Protein AF-A0A6C0LP16-F1 (afdb_monomer_lite)

Organism: NCBI:txid1070528

pLDDT: mean 72.14, std 15.17, range [38.72, 87.69]

Structure (mmCIF, N/CA/C/O backbone):
data_AF-A0A6C0LP16-F1
#
_entry.id   AF-A0A6C0LP16-F1
#
loop_
_atom_site.group_PDB
_atom_site.id
_atom_site.type_symbol
_atom_site.label_atom_id
_atom_site.label_alt_id
_atom_site.label_comp_id
_atom_site.label_asym_id
_atom_site.label_entity_id
_atom_site.label_seq_id
_atom_site.pdbx_PDB_ins_code
_atom_site.Cartn_x
_atom_site.Cartn_y
_atom_site.Cartn_z
_atom_site.occupancy
_atom_site.B_iso_or_equiv
_atom_site.auth_seq_id
_atom_site.auth_comp_id
_atom_site.auth_asym_id
_atom_site.auth_atom_id
_atom_site.pdbx_PDB_model_num
ATOM 1 N N . MET A 1 1 ? -26.297 8.025 4.836 1.00 42.84 1 MET A N 1
ATOM 2 C CA . MET A 1 1 ? -25.060 7.222 4.726 1.00 42.84 1 MET A CA 1
ATOM 3 C C . MET A 1 1 ? -23.940 8.023 5.370 1.00 42.84 1 MET A C 1
ATOM 5 O O . MET A 1 1 ? -23.367 8.878 4.712 1.00 42.84 1 MET A O 1
ATOM 9 N N . GLU A 1 2 ? -23.683 7.824 6.662 1.00 42.19 2 GLU A N 1
ATOM 10 C CA . GLU A 1 2 ? -22.566 8.476 7.352 1.00 42.19 2 GLU A CA 1
ATOM 11 C C . GLU A 1 2 ? -21.479 7.439 7.645 1.00 42.19 2 GLU A C 1
ATOM 13 O O . GLU A 1 2 ? -21.582 6.680 8.599 1.00 42.19 2 GLU A O 1
ATOM 18 N N . ALA A 1 3 ? -20.416 7.434 6.841 1.00 53.38 3 ALA A N 1
ATOM 19 C CA . ALA A 1 3 ? -19.123 6.905 7.275 1.00 53.38 3 ALA A CA 1
ATOM 20 C C . ALA A 1 3 ? -17.995 7.974 7.322 1.00 53.38 3 ALA A C 1
ATOM 22 O O . ALA A 1 3 ? -16.871 7.673 6.928 1.00 53.38 3 ALA A O 1
ATOM 23 N N . PRO A 1 4 ? -18.210 9.231 7.787 1.00 56.94 4 PRO A N 1
ATOM 24 C CA . PRO A 1 4 ? -17.132 10.223 7.860 1.00 56.94 4 PRO A CA 1
ATOM 25 C C . PRO A 1 4 ? -16.249 10.117 9.121 1.00 56.94 4 PRO A C 1
ATOM 27 O O . PRO A 1 4 ? -15.195 10.752 9.176 1.00 56.94 4 PRO A O 1
ATOM 30 N N . ASN A 1 5 ? -16.632 9.331 10.137 1.00 65.38 5 ASN A N 1
ATOM 31 C CA . ASN A 1 5 ? -15.904 9.296 11.416 1.00 65.38 5 ASN A CA 1
ATOM 32 C C . ASN A 1 5 ? -14.729 8.305 11.445 1.00 65.38 5 ASN A C 1
ATOM 34 O O . ASN A 1 5 ? -13.779 8.513 12.200 1.00 65.38 5 ASN A O 1
ATOM 38 N N . PHE A 1 6 ? -14.725 7.287 10.580 1.00 71.69 6 PHE A N 1
ATOM 39 C CA . PHE A 1 6 ? -13.690 6.248 10.599 1.00 71.69 6 PHE A CA 1
ATOM 40 C C . PHE A 1 6 ? -12.317 6.734 10.093 1.00 71.69 6 PHE A C 1
ATOM 42 O O . PHE A 1 6 ? -11.259 6.341 10.580 1.00 71.69 6 PHE A O 1
ATOM 49 N N . LEU A 1 7 ? -12.282 7.698 9.172 1.00 69.50 7 LEU A N 1
ATOM 50 C CA . LEU A 1 7 ? -11.008 8.290 8.739 1.00 69.50 7 LEU A CA 1
ATOM 51 C C . LEU A 1 7 ? -10.341 9.135 9.839 1.00 69.50 7 LEU A C 1
ATOM 53 O O . LEU A 1 7 ? -9.131 9.378 9.784 1.00 69.50 7 LEU A O 1
ATOM 57 N N . LYS A 1 8 ? -11.116 9.575 10.837 1.00 75.50 8 LYS A N 1
ATOM 58 C CA . LYS A 1 8 ? -10.628 10.333 11.995 1.00 75.50 8 LYS A CA 1
ATOM 59 C C . LYS A 1 8 ? -10.227 9.430 13.161 1.00 75.50 8 LYS A C 1
ATOM 61 O O . LYS A 1 8 ? -9.480 9.901 14.015 1.00 75.50 8 LYS A O 1
ATOM 66 N N . THR A 1 9 ? -10.656 8.162 13.187 1.00 82.25 9 THR A N 1
ATOM 67 C CA . THR A 1 9 ? -10.232 7.227 14.237 1.00 82.25 9 THR A CA 1
ATOM 68 C C . THR A 1 9 ? -8.725 7.043 14.227 1.00 82.25 9 THR A C 1
ATOM 70 O O . THR A 1 9 ? -8.091 6.926 13.174 1.00 82.25 9 THR A O 1
ATOM 73 N N . THR A 1 10 ? -8.155 7.058 15.425 1.00 85.19 10 THR A N 1
ATOM 74 C CA . THR A 1 10 ? -6.734 6.848 15.662 1.00 85.19 10 THR A CA 1
ATOM 75 C C . THR A 1 10 ? -6.402 5.367 15.643 1.00 85.19 10 THR A C 1
ATOM 77 O O . THR A 1 10 ? -7.124 4.546 16.202 1.00 85.19 10 THR A O 1
ATOM 80 N N . ILE A 1 11 ? -5.283 5.050 15.008 1.00 83.81 11 ILE A N 1
ATOM 81 C CA . ILE A 1 11 ? -4.644 3.746 15.001 1.00 83.81 11 ILE A CA 1
ATOM 82 C C . ILE A 1 11 ? -3.281 3.901 15.652 1.00 83.81 11 ILE A C 1
ATOM 84 O O . ILE A 1 11 ? -2.515 4.808 15.312 1.00 83.81 11 ILE A O 1
ATOM 88 N N . ASP A 1 12 ? -2.994 2.970 16.552 1.00 84.12 12 ASP A N 1
ATOM 89 C CA . ASP A 1 12 ? -1.659 2.739 17.069 1.00 84.12 12 ASP A CA 1
ATOM 90 C C . ASP A 1 12 ? -1.148 1.413 16.499 1.00 84.12 12 ASP A C 1
ATOM 92 O O . ASP A 1 12 ? -1.615 0.326 16.850 1.00 84.12 12 ASP A O 1
ATOM 96 N N . TYR A 1 13 ? -0.256 1.510 15.517 1.00 82.44 13 TYR A N 1
ATOM 97 C CA . TYR A 1 13 ? 0.377 0.370 14.870 1.00 82.44 13 TYR A CA 1
ATOM 98 C C . TYR A 1 13 ? 1.894 0.485 15.061 1.00 82.44 13 TYR A C 1
ATOM 100 O O . TYR A 1 13 ? 2.428 1.591 15.017 1.00 82.44 13 TYR A O 1
ATOM 108 N N . PRO A 1 14 ? 2.644 -0.617 15.233 1.00 82.06 14 PRO A N 1
ATOM 109 C CA . PRO A 1 14 ? 4.090 -0.539 15.427 1.00 82.06 14 PRO A CA 1
ATOM 110 C C . PRO A 1 14 ? 4.797 0.317 14.358 1.00 82.06 14 PRO A C 1
ATOM 112 O O . PRO A 1 14 ? 4.809 -0.020 13.171 1.00 82.06 14 PRO A O 1
ATOM 115 N N . GLY A 1 15 ? 5.379 1.441 14.792 1.00 80.12 15 GLY A N 1
ATOM 116 C CA . GLY A 1 15 ? 6.077 2.406 13.932 1.00 80.12 15 GLY A CA 1
ATOM 117 C C . GLY A 1 15 ? 5.187 3.430 13.209 1.00 80.12 15 GLY A C 1
ATOM 118 O O . GLY A 1 15 ? 5.723 4.261 12.469 1.00 80.12 15 GLY A O 1
ATOM 119 N N . PHE A 1 16 ? 3.866 3.386 13.412 1.00 83.44 16 PHE A N 1
ATOM 120 C CA . PHE A 1 16 ? 2.893 4.352 12.904 1.00 83.44 16 PHE A CA 1
ATOM 121 C C . PHE A 1 16 ? 1.846 4.720 13.965 1.00 83.44 16 PHE A C 1
ATOM 123 O O . PHE A 1 16 ? 1.022 3.892 14.348 1.00 83.44 16 PHE A O 1
ATOM 130 N N . SER A 1 17 ? 1.805 5.992 14.354 1.00 83.00 17 SER A N 1
ATOM 131 C CA . SER A 1 17 ? 0.729 6.540 15.182 1.00 83.00 17 SER A CA 1
ATOM 132 C C . SER A 1 17 ? 0.037 7.690 14.453 1.00 83.00 17 SER A C 1
ATOM 134 O O . SER A 1 17 ? 0.656 8.647 13.975 1.00 83.00 17 SER A O 1
ATOM 136 N N . GLY A 1 18 ? -1.282 7.596 14.309 1.00 85.56 18 GLY A N 1
ATOM 137 C CA . GLY A 1 18 ? -2.039 8.592 13.559 1.00 85.56 18 GLY A CA 1
ATOM 138 C C . GLY A 1 18 ? -3.474 8.173 13.304 1.00 85.56 18 GLY A C 1
ATOM 139 O O . GLY A 1 18 ? -3.949 7.187 13.847 1.00 85.56 18 GLY A O 1
ATOM 140 N N . SER A 1 19 ? -4.188 8.928 12.474 1.00 87.69 19 SER A N 1
ATOM 141 C CA . SER A 1 19 ? -5.529 8.535 12.048 1.00 87.69 19 SER A CA 1
ATOM 142 C C . SER A 1 19 ? -5.487 7.565 10.867 1.00 87.69 19 SER A C 1
ATOM 144 O O . SER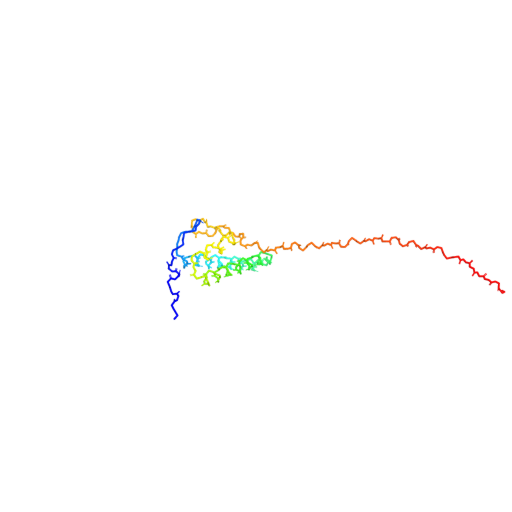 A 1 19 ? -4.519 7.557 10.100 1.00 87.69 19 SER A O 1
ATOM 146 N N . VAL A 1 20 ? -6.563 6.803 10.658 1.00 83.38 20 VAL A N 1
ATOM 147 C CA . VAL A 1 20 ? -6.748 5.981 9.446 1.00 83.38 20 VAL A CA 1
ATOM 148 C C . VAL A 1 20 ? -6.605 6.836 8.179 1.00 83.38 20 VAL A C 1
ATOM 150 O O . VAL A 1 20 ? -5.970 6.425 7.211 1.00 83.38 20 VAL A O 1
ATOM 153 N N . GLY A 1 21 ? -7.095 8.079 8.200 1.00 83.00 21 GLY A N 1
ATOM 154 C CA . GLY A 1 21 ? -6.896 9.025 7.103 1.00 83.00 21 GLY A CA 1
ATOM 155 C C . GLY A 1 21 ? -5.423 9.380 6.868 1.00 83.00 21 GLY A C 1
ATOM 156 O O . GLY A 1 21 ? -4.981 9.438 5.720 1.00 83.00 21 GLY A O 1
ATOM 157 N N . LYS A 1 22 ? -4.624 9.564 7.932 1.00 85.62 22 LYS A N 1
ATOM 158 C CA . LYS A 1 22 ? -3.165 9.746 7.798 1.00 85.62 22 LYS A CA 1
ATOM 159 C C . LYS A 1 22 ? -2.499 8.499 7.224 1.00 85.62 22 LYS A C 1
ATOM 161 O O . LYS A 1 22 ? -1.621 8.633 6.377 1.00 85.62 22 LYS A O 1
ATOM 166 N N . LEU A 1 23 ? -2.935 7.312 7.638 1.00 84.56 23 LEU A N 1
ATOM 167 C CA . LEU A 1 23 ? -2.424 6.042 7.130 1.00 84.56 23 LEU A CA 1
ATOM 168 C C . LEU A 1 23 ? -2.670 5.917 5.617 1.00 84.56 23 LEU A C 1
ATOM 170 O O . LEU A 1 23 ? -1.732 5.661 4.863 1.00 84.56 23 LEU A O 1
ATOM 174 N N . ALA A 1 24 ? -3.896 6.192 5.161 1.00 83.19 24 ALA A N 1
ATOM 175 C CA . ALA A 1 24 ? -4.243 6.212 3.739 1.00 83.19 24 ALA A CA 1
ATOM 176 C C . ALA A 1 24 ? -3.389 7.225 2.951 1.00 83.19 24 ALA A C 1
ATOM 178 O O . ALA A 1 24 ? -2.846 6.899 1.894 1.00 83.19 24 ALA A O 1
ATOM 179 N N . MET A 1 25 ? -3.166 8.427 3.500 1.00 85.56 25 MET A N 1
ATOM 180 C CA . MET A 1 25 ? -2.277 9.420 2.880 1.00 85.56 25 MET A CA 1
ATOM 181 C C . MET A 1 25 ? -0.831 8.927 2.743 1.00 85.56 25 MET A C 1
ATOM 183 O O . MET A 1 25 ? -0.193 9.213 1.728 1.00 85.56 25 MET A O 1
ATOM 187 N N . VAL A 1 26 ? -0.307 8.175 3.718 1.00 86.19 26 VAL A N 1
ATOM 188 C CA . VAL A 1 26 ? 1.040 7.584 3.627 1.00 86.19 26 VAL A CA 1
ATOM 189 C C . VAL A 1 26 ? 1.115 6.587 2.470 1.00 86.19 26 VAL A C 1
ATOM 191 O O . VAL A 1 26 ? 2.048 6.673 1.667 1.00 86.19 26 VAL A O 1
ATOM 194 N N . PHE A 1 27 ? 0.125 5.700 2.330 1.00 83.81 27 PHE A N 1
ATOM 195 C CA . PHE A 1 27 ? 0.049 4.752 1.211 1.00 83.81 27 PHE A CA 1
ATOM 196 C C . PHE A 1 27 ? -0.021 5.460 -0.141 1.00 83.81 27 PHE A C 1
ATOM 198 O O . PHE A 1 27 ? 0.774 5.162 -1.038 1.00 83.81 27 PHE A O 1
ATOM 205 N N . ARG A 1 28 ? -0.900 6.458 -0.261 1.00 84.56 28 ARG A N 1
ATOM 206 C CA . ARG A 1 28 ? -1.082 7.235 -1.489 1.00 84.56 28 ARG A CA 1
ATOM 207 C C . ARG A 1 28 ? 0.182 7.994 -1.887 1.00 84.56 28 ARG A C 1
ATOM 209 O O . ARG A 1 28 ? 0.593 7.943 -3.048 1.00 84.56 28 ARG A O 1
ATOM 216 N N . LYS A 1 29 ? 0.840 8.653 -0.927 1.00 86.88 29 LYS A N 1
ATOM 217 C CA . LYS A 1 29 ? 2.103 9.370 -1.159 1.00 86.88 29 LYS A CA 1
ATOM 218 C C . LYS A 1 29 ? 3.203 8.413 -1.616 1.00 86.88 29 LYS A C 1
ATOM 220 O O . LYS A 1 29 ? 3.902 8.702 -2.585 1.00 86.88 29 LYS A O 1
ATOM 225 N N . LYS A 1 30 ? 3.315 7.236 -0.992 1.00 84.69 30 LYS A N 1
ATOM 226 C CA . LYS A 1 30 ? 4.288 6.218 -1.411 1.00 84.69 30 LYS A CA 1
ATOM 227 C C . LYS A 1 30 ? 4.005 5.643 -2.795 1.00 84.69 30 LYS A C 1
ATOM 229 O O . LYS A 1 30 ? 4.938 5.438 -3.569 1.00 84.69 30 LYS A O 1
ATOM 234 N N . ALA A 1 31 ? 2.737 5.419 -3.132 1.00 84.81 31 ALA A N 1
ATOM 235 C CA . ALA A 1 31 ? 2.349 4.996 -4.471 1.00 84.81 31 ALA A CA 1
ATOM 236 C C . ALA A 1 31 ? 2.749 6.047 -5.520 1.00 84.81 31 ALA A C 1
ATOM 238 O O . ALA A 1 31 ? 3.330 5.694 -6.544 1.00 84.81 31 ALA A O 1
ATOM 239 N N . GLN A 1 32 ? 2.530 7.337 -5.244 1.00 86.31 32 GLN A N 1
ATOM 240 C CA . GLN A 1 32 ? 2.971 8.427 -6.122 1.00 86.31 32 GLN A CA 1
ATOM 241 C C . GLN A 1 32 ? 4.495 8.478 -6.284 1.00 86.31 32 GLN A C 1
ATOM 243 O O . GLN A 1 32 ? 4.974 8.630 -7.406 1.00 86.31 32 GLN A O 1
ATOM 248 N N . GLU A 1 33 ? 5.266 8.280 -5.209 1.00 86.25 33 GLU A N 1
ATOM 249 C CA . GLU A 1 33 ? 6.731 8.179 -5.301 1.00 86.25 33 GLU A CA 1
ATOM 250 C C . GLU A 1 33 ? 7.169 7.043 -6.239 1.00 86.25 33 GLU A C 1
ATOM 252 O O . GLU A 1 33 ? 8.105 7.214 -7.023 1.00 86.25 33 GLU A O 1
ATOM 257 N N . TYR A 1 34 ? 6.491 5.888 -6.206 1.00 84.62 34 TYR A N 1
ATOM 258 C CA . TYR A 1 34 ? 6.781 4.794 -7.138 1.00 84.62 34 TYR A CA 1
ATOM 259 C C . TYR A 1 34 ? 6.333 5.075 -8.566 1.00 84.62 34 TYR A C 1
ATOM 261 O O . TYR A 1 34 ? 7.034 4.656 -9.484 1.00 84.62 34 TYR A O 1
ATOM 269 N N . MET A 1 35 ? 5.235 5.805 -8.774 1.00 83.69 35 MET A N 1
ATOM 270 C CA . MET A 1 35 ? 4.849 6.264 -10.112 1.00 83.69 35 MET A CA 1
ATOM 271 C C . MET A 1 35 ? 5.889 7.231 -10.691 1.00 83.69 35 MET A C 1
ATOM 273 O O . MET A 1 35 ? 6.296 7.059 -11.835 1.00 83.69 35 MET A O 1
ATOM 277 N N . PHE A 1 36 ? 6.391 8.176 -9.892 1.00 85.56 36 PHE A N 1
ATOM 278 C CA . PHE A 1 36 ? 7.422 9.116 -10.338 1.00 85.56 36 PHE A CA 1
ATOM 279 C C . PHE A 1 36 ? 8.727 8.397 -10.706 1.00 85.56 36 PHE A C 1
ATOM 281 O O . PHE A 1 36 ? 9.261 8.590 -11.796 1.00 85.56 36 PHE A O 1
ATOM 288 N N . LYS A 1 37 ? 9.194 7.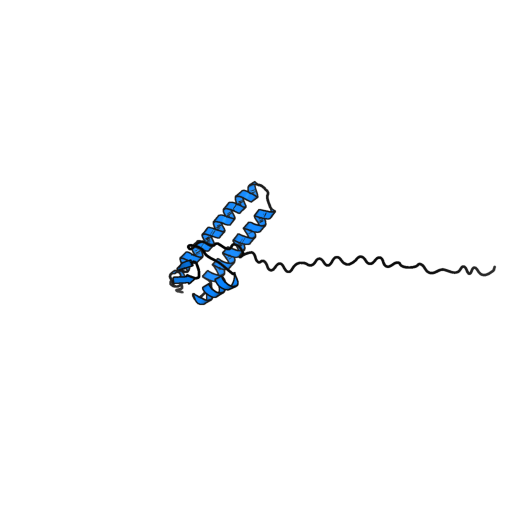485 -9.839 1.00 82.06 37 LYS A N 1
ATOM 289 C CA . LYS A 1 37 ? 10.369 6.646 -10.131 1.00 82.06 37 LYS A CA 1
ATOM 290 C C . LYS A 1 37 ? 10.150 5.788 -11.371 1.00 82.06 37 LYS A C 1
ATOM 292 O O . LYS A 1 37 ? 11.038 5.683 -12.208 1.00 82.06 37 LYS A O 1
ATOM 297 N N . ARG A 1 38 ? 8.967 5.184 -11.521 1.00 82.12 38 ARG A N 1
ATOM 298 C CA . ARG A 1 38 ? 8.615 4.414 -12.719 1.00 82.12 38 ARG A CA 1
ATOM 299 C C . ARG A 1 38 ? 8.790 5.257 -13.976 1.00 82.12 38 ARG A C 1
ATOM 301 O O . ARG A 1 38 ? 9.402 4.770 -14.919 1.00 82.12 38 ARG A O 1
ATOM 308 N N . ASP A 1 39 ? 8.269 6.479 -13.997 1.00 79.12 39 ASP A N 1
ATOM 309 C CA . ASP A 1 39 ? 8.326 7.344 -15.179 1.00 79.12 39 ASP A CA 1
ATOM 310 C C . ASP A 1 39 ? 9.770 7.723 -15.547 1.00 79.12 39 ASP A C 1
ATOM 312 O O . ASP A 1 39 ? 10.107 7.801 -16.730 1.00 79.12 39 ASP A O 1
ATOM 316 N N . GLU A 1 40 ? 10.653 7.847 -14.555 1.00 81.38 40 GLU A N 1
ATOM 317 C CA . GLU A 1 40 ? 12.097 7.990 -14.761 1.00 81.38 40 GLU A CA 1
ATOM 318 C C . GLU A 1 40 ? 12.707 6.746 -15.442 1.00 81.38 40 GLU A C 1
ATOM 320 O O . GLU A 1 40 ? 13.430 6.861 -16.434 1.00 81.38 40 GLU A O 1
ATOM 325 N N . PHE A 1 41 ? 12.344 5.537 -15.000 1.00 79.56 41 PHE A N 1
ATOM 326 C CA . PHE A 1 41 ? 12.806 4.288 -15.625 1.00 79.56 41 PHE A CA 1
ATOM 327 C C . PHE A 1 41 ? 12.190 4.022 -17.006 1.00 79.56 41 PHE A C 1
ATOM 329 O O . PHE A 1 41 ? 12.851 3.423 -17.857 1.00 79.56 41 PHE A O 1
ATOM 336 N N . VAL A 1 42 ? 10.962 4.491 -17.262 1.00 77.19 42 VAL A N 1
ATOM 337 C CA . VAL A 1 42 ? 10.336 4.446 -18.596 1.00 77.19 42 VAL A CA 1
ATOM 338 C C . VAL A 1 42 ? 11.168 5.256 -19.586 1.00 77.19 42 VAL A C 1
ATOM 340 O O . VAL A 1 42 ? 11.456 4.766 -20.679 1.00 77.19 42 VAL A O 1
ATOM 343 N N . ARG A 1 43 ? 11.619 6.457 -19.194 1.00 79.56 43 ARG A N 1
ATOM 344 C CA . ARG A 1 43 ? 12.508 7.293 -20.022 1.00 79.56 43 ARG A CA 1
ATOM 345 C C . ARG A 1 43 ? 13.844 6.600 -20.299 1.00 79.56 43 ARG A C 1
ATOM 347 O O . ARG A 1 43 ? 14.335 6.661 -21.422 1.00 79.56 43 ARG A O 1
ATOM 354 N N . ASN A 1 44 ? 14.362 5.856 -19.321 1.00 81.81 44 ASN A N 1
ATOM 355 C CA . ASN A 1 44 ? 15.602 5.081 -19.441 1.00 81.81 44 ASN A CA 1
ATOM 356 C C . ASN A 1 44 ? 15.425 3.701 -20.113 1.00 81.81 44 ASN A C 1
ATOM 358 O O . ASN A 1 44 ? 16.391 2.947 -20.216 1.00 81.81 44 ASN A O 1
ATOM 362 N N . LYS A 1 45 ? 14.213 3.354 -20.582 1.00 80.75 45 LYS A N 1
ATOM 363 C CA . LYS A 1 45 ? 13.861 2.064 -21.216 1.00 80.75 45 LYS A CA 1
ATOM 364 C C . LYS A 1 45 ? 14.185 0.818 -20.371 1.00 80.75 45 LYS A C 1
ATOM 366 O O . LYS A 1 45 ? 14.283 -0.285 -20.914 1.00 80.75 45 LYS A O 1
ATOM 371 N N . ASP A 1 46 ? 14.295 0.942 -19.048 1.00 81.25 46 ASP A N 1
ATOM 372 C CA . ASP A 1 46 ? 14.482 -0.213 -18.161 1.00 81.25 46 ASP A CA 1
ATOM 373 C C . ASP A 1 46 ? 13.127 -0.834 -17.796 1.00 81.25 46 ASP A C 1
ATOM 375 O O . ASP A 1 46 ? 12.559 -0.650 -16.718 1.00 81.25 46 ASP A O 1
ATOM 379 N N . PHE A 1 47 ? 12.576 -1.605 -18.731 1.00 76.31 47 PHE A N 1
ATOM 380 C CA . PHE A 1 47 ? 11.251 -2.198 -18.569 1.00 76.31 47 PHE A CA 1
ATOM 381 C C . PHE A 1 47 ? 11.153 -3.146 -17.368 1.00 76.31 47 PHE A C 1
ATOM 383 O O . PHE A 1 47 ? 10.074 -3.294 -16.795 1.00 76.31 47 PHE A O 1
ATOM 390 N N . ARG A 1 48 ? 12.256 -3.775 -16.937 1.00 79.12 48 ARG A N 1
ATOM 391 C CA . ARG A 1 48 ? 12.234 -4.722 -15.813 1.00 79.12 48 ARG A CA 1
ATOM 392 C C . ARG A 1 48 ? 12.003 -4.006 -14.486 1.00 79.12 48 ARG A C 1
ATOM 394 O O . ARG A 1 48 ? 11.305 -4.548 -13.626 1.00 79.12 48 ARG A O 1
ATOM 401 N N . THR A 1 49 ? 12.579 -2.822 -14.299 1.00 79.00 49 THR A N 1
ATOM 402 C CA . THR A 1 49 ? 12.299 -1.987 -13.123 1.00 79.00 49 THR A CA 1
ATOM 403 C C . THR A 1 49 ? 10.929 -1.334 -13.228 1.00 79.00 49 THR A C 1
ATOM 405 O O . THR A 1 49 ? 10.200 -1.346 -12.238 1.00 79.00 49 THR A O 1
ATOM 408 N N . VAL A 1 50 ? 10.505 -0.906 -14.421 1.00 78.00 50 VAL A N 1
ATOM 409 C CA . VAL A 1 50 ? 9.147 -0.380 -14.652 1.00 78.00 50 VAL A CA 1
ATOM 410 C C . VAL A 1 50 ? 8.066 -1.369 -14.216 1.00 78.00 50 VAL A C 1
ATOM 412 O O . VAL A 1 50 ? 7.181 -0.974 -13.452 1.00 78.00 50 VAL A O 1
ATOM 415 N N . VAL A 1 51 ? 8.132 -2.654 -14.611 1.00 81.31 51 VAL A N 1
ATOM 416 C CA . VAL A 1 51 ? 7.095 -3.602 -14.155 1.00 81.31 51 VAL A CA 1
ATOM 417 C C . VAL A 1 51 ? 7.172 -3.834 -12.650 1.00 81.31 51 VAL A C 1
ATOM 419 O O . VAL A 1 51 ? 6.124 -3.904 -12.026 1.00 81.31 51 VAL A O 1
ATOM 422 N N . LYS A 1 52 ? 8.361 -3.860 -12.029 1.00 81.62 52 LYS A N 1
ATOM 423 C CA . LYS A 1 52 ? 8.467 -3.947 -10.559 1.00 81.62 52 LYS A CA 1
ATOM 424 C C . LYS A 1 52 ? 7.776 -2.770 -9.865 1.00 81.62 52 LYS A C 1
ATOM 426 O O . LYS A 1 52 ? 7.089 -2.983 -8.870 1.00 81.62 52 LYS A O 1
ATOM 431 N N . TYR A 1 53 ? 7.953 -1.548 -10.367 1.00 81.81 53 TYR A N 1
ATOM 432 C CA . TYR A 1 53 ? 7.339 -0.361 -9.772 1.00 81.81 53 TYR A CA 1
ATOM 433 C C . TYR A 1 53 ? 5.831 -0.286 -10.015 1.00 81.81 53 TYR A C 1
ATOM 435 O O . TYR A 1 53 ? 5.112 0.013 -9.069 1.00 81.81 53 TYR A O 1
ATOM 443 N N . ASN A 1 54 ? 5.334 -0.621 -11.213 1.00 82.81 54 ASN A N 1
ATOM 444 C C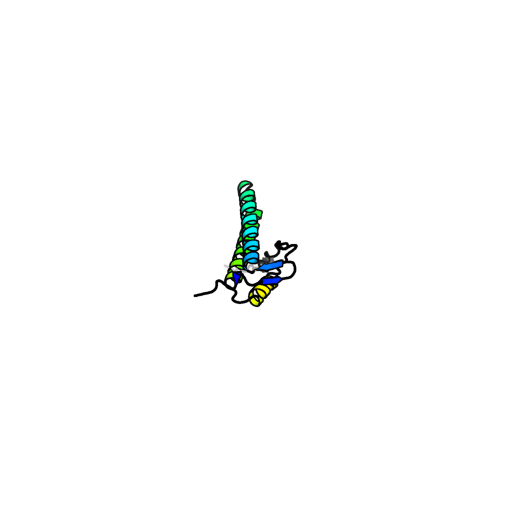A . ASN A 1 54 ? 3.885 -0.734 -11.458 1.00 82.81 54 ASN A CA 1
ATOM 445 C C . ASN A 1 54 ? 3.243 -1.706 -10.479 1.00 82.81 54 ASN A C 1
ATOM 447 O O . ASN A 1 54 ? 2.283 -1.385 -9.791 1.00 82.81 54 ASN A O 1
ATOM 451 N N . ALA A 1 55 ? 3.865 -2.869 -10.364 1.00 79.69 55 ALA A N 1
ATOM 452 C CA . ALA A 1 55 ? 3.391 -3.920 -9.512 1.00 79.69 55 ALA A CA 1
ATOM 453 C C . ALA A 1 55 ? 3.345 -3.408 -8.042 1.00 79.69 55 ALA A C 1
ATOM 455 O O .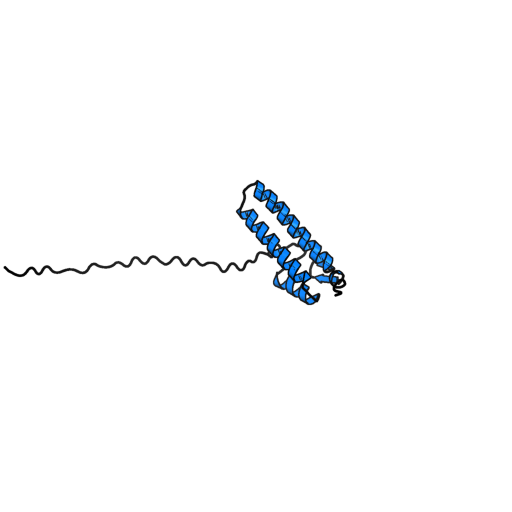 ALA A 1 55 ? 2.330 -3.595 -7.361 1.00 79.69 55 ALA A O 1
ATOM 456 N N . LYS A 1 56 ? 4.381 -2.690 -7.563 1.00 82.56 56 LYS A N 1
ATOM 457 C CA . LYS A 1 56 ? 4.395 -2.031 -6.235 1.00 82.56 56 LYS A CA 1
ATOM 458 C C . LYS A 1 56 ? 3.259 -1.021 -6.059 1.00 82.56 56 LYS A C 1
ATOM 460 O O . LYS A 1 56 ? 2.607 -1.039 -5.018 1.00 82.56 56 LYS A O 1
ATOM 465 N N . VAL A 1 57 ? 3.015 -0.168 -7.054 1.00 84.38 57 VAL A N 1
ATOM 466 C CA . VAL A 1 57 ? 1.920 0.816 -7.040 1.00 84.38 57 VAL A CA 1
ATOM 467 C C . VAL A 1 57 ? 0.569 0.119 -6.899 1.00 84.38 57 VAL A C 1
ATOM 469 O O . VAL A 1 57 ? -0.206 0.487 -6.019 1.00 84.38 57 VAL A O 1
ATOM 472 N N . ASP A 1 58 ? 0.319 -0.918 -7.698 1.00 83.81 58 ASP A N 1
ATOM 473 C CA . ASP A 1 58 ? -0.937 -1.675 -7.666 1.00 83.81 58 ASP A CA 1
ATOM 474 C C . ASP A 1 58 ? -1.167 -2.317 -6.296 1.00 83.81 58 ASP A C 1
ATOM 476 O O . ASP A 1 58 ? -2.275 -2.293 -5.762 1.00 83.81 58 ASP A O 1
ATOM 480 N N . SER A 1 59 ? -0.105 -2.841 -5.678 1.00 82.69 59 SER A N 1
ATOM 481 C CA . SER A 1 59 ? -0.225 -3.444 -4.355 1.00 82.69 59 SER A CA 1
ATOM 482 C C . SER A 1 59 ? -0.531 -2.424 -3.261 1.00 82.69 59 SER A C 1
ATOM 484 O O . SER A 1 59 ? -1.291 -2.747 -2.351 1.00 82.69 59 SER A O 1
ATOM 486 N N . LEU A 1 60 ? 0.043 -1.218 -3.324 1.00 84.81 60 LEU A N 1
ATOM 487 C CA . LEU A 1 60 ? -0.262 -0.161 -2.355 1.00 84.81 60 LEU A CA 1
ATOM 488 C C . LEU A 1 60 ? -1.691 0.355 -2.526 1.00 84.81 60 LEU A C 1
ATOM 490 O O . LEU A 1 60 ? -2.374 0.544 -1.525 1.00 84.81 60 LEU A O 1
ATOM 494 N N . ARG A 1 61 ? -2.164 0.503 -3.770 1.00 84.44 61 ARG A N 1
ATOM 495 C CA . ARG A 1 61 ? -3.562 0.862 -4.054 1.00 84.44 61 ARG A CA 1
ATOM 496 C C . ARG A 1 61 ? -4.533 -0.194 -3.541 1.00 84.44 61 ARG A C 1
ATOM 498 O O . ARG A 1 61 ? -5.479 0.140 -2.850 1.00 84.44 61 ARG A O 1
ATOM 505 N N . SER A 1 62 ? -4.244 -1.474 -3.773 1.00 85.31 62 SER A N 1
ATOM 506 C CA . SER A 1 62 ? -5.071 -2.564 -3.243 1.00 85.31 62 SER A CA 1
ATOM 507 C C . SER A 1 62 ? -5.156 -2.554 -1.711 1.00 85.31 62 SER A C 1
ATOM 509 O O . SER A 1 62 ? -6.186 -2.924 -1.152 1.00 85.31 62 SER A O 1
ATOM 511 N N . ILE A 1 63 ? -4.089 -2.148 -1.018 1.00 84.69 63 ILE A N 1
ATOM 512 C CA . ILE A 1 63 ? -4.104 -1.998 0.442 1.00 84.69 63 ILE A CA 1
ATOM 513 C C . ILE A 1 63 ? -4.920 -0.776 0.852 1.00 84.69 63 ILE A C 1
ATOM 515 O O . ILE A 1 63 ? -5.717 -0.885 1.777 1.00 84.69 63 ILE A O 1
ATOM 519 N N . GLU A 1 64 ? -4.751 0.353 0.163 1.00 84.81 64 GLU A N 1
ATOM 520 C CA . GLU A 1 64 ? -5.549 1.564 0.373 1.00 84.81 64 GLU A CA 1
ATOM 521 C C . GLU A 1 64 ? -7.048 1.269 0.223 1.00 84.81 64 GLU A C 1
ATOM 523 O O . GLU A 1 64 ? -7.812 1.579 1.133 1.00 84.81 64 GLU A O 1
ATOM 528 N N . ASP A 1 65 ? -7.448 0.569 -0.842 1.00 84.50 65 ASP A N 1
ATOM 529 C CA . ASP A 1 65 ? -8.838 0.170 -1.083 1.00 84.50 65 ASP A CA 1
ATOM 530 C C . ASP A 1 65 ? -9.370 -0.733 0.039 1.00 84.50 65 ASP A C 1
ATOM 532 O O . ASP A 1 65 ? -10.472 -0.517 0.540 1.00 84.50 65 ASP A O 1
ATOM 536 N N . ARG A 1 66 ? -8.571 -1.714 0.491 1.00 84.75 66 ARG A N 1
ATOM 537 C CA . ARG A 1 66 ? -8.947 -2.607 1.603 1.00 84.75 66 ARG A CA 1
ATOM 538 C C . ARG A 1 66 ? -9.064 -1.877 2.940 1.00 84.75 66 ARG A C 1
ATOM 540 O O . ARG A 1 66 ? -9.874 -2.279 3.768 1.00 84.75 66 ARG A O 1
ATOM 547 N N . ILE A 1 67 ? -8.245 -0.852 3.173 1.00 84.31 67 ILE A N 1
ATOM 548 C CA . ILE A 1 67 ? -8.321 -0.002 4.370 1.00 84.31 67 ILE A CA 1
ATOM 549 C C . ILE A 1 67 ? -9.547 0.910 4.287 1.00 84.31 67 ILE A C 1
ATOM 551 O O . ILE A 1 67 ? -10.224 1.103 5.291 1.00 84.31 67 ILE A O 1
ATOM 555 N N . ALA A 1 68 ? -9.854 1.448 3.105 1.00 80.00 68 ALA A N 1
ATOM 556 C CA . ALA A 1 68 ? -11.029 2.285 2.884 1.00 80.00 68 ALA A CA 1
ATOM 557 C C . ALA A 1 68 ? -12.341 1.499 3.022 1.00 80.00 68 ALA A C 1
ATOM 559 O O . ALA A 1 68 ? -13.329 2.050 3.496 1.00 80.00 68 ALA A O 1
ATOM 560 N N . SER A 1 69 ? -12.342 0.216 2.645 1.00 82.38 69 SER A N 1
ATOM 561 C CA . SER A 1 69 ? -13.468 -0.700 2.846 1.00 82.38 69 SER A CA 1
ATOM 562 C C . SER A 1 69 ? -13.498 -1.349 4.234 1.00 82.38 69 SER A C 1
ATOM 564 O O . SER A 1 69 ? -14.319 -2.232 4.461 1.00 82.38 69 SER A O 1
ATOM 566 N N . ALA A 1 70 ? -12.552 -1.033 5.121 1.00 81.62 70 ALA A N 1
ATOM 567 C CA . ALA A 1 70 ? -12.530 -1.600 6.460 1.00 81.62 70 ALA A CA 1
ATOM 568 C C . ALA A 1 70 ? -13.497 -0.831 7.365 1.00 81.62 70 ALA A C 1
ATOM 570 O O . ALA A 1 70 ? -13.421 0.390 7.463 1.00 81.62 70 ALA A O 1
ATOM 571 N N . ASP A 1 71 ? -14.349 -1.562 8.080 1.00 81.56 71 ASP A N 1
ATOM 572 C CA . ASP A 1 71 ? -15.331 -0.966 8.993 1.00 81.56 71 ASP A CA 1
ATOM 573 C C . ASP A 1 71 ? -14.774 -0.740 10.413 1.00 81.56 71 ASP A C 1
ATOM 575 O O . ASP A 1 71 ? -15.421 -0.112 11.250 1.00 81.56 71 ASP A O 1
ATOM 579 N N . SER A 1 72 ? -13.578 -1.265 10.717 1.00 83.62 72 SER A N 1
ATOM 580 C CA . SER A 1 72 ? -12.972 -1.193 12.052 1.00 83.62 72 SER A CA 1
ATOM 581 C C . SER A 1 72 ? -11.448 -1.068 12.029 1.00 83.62 72 SER A C 1
ATOM 583 O O . SER A 1 72 ? -10.765 -1.484 11.088 1.00 83.62 72 SER A O 1
ATOM 585 N N . VAL A 1 73 ? -10.894 -0.513 13.111 1.00 82.06 73 VAL A N 1
ATOM 586 C CA . VAL A 1 73 ? -9.441 -0.399 13.317 1.00 82.06 73 VAL A CA 1
ATOM 587 C C . VAL A 1 73 ? -8.784 -1.780 13.356 1.00 82.06 73 VAL A C 1
ATOM 589 O O . VAL A 1 73 ? -7.714 -1.960 12.778 1.00 82.06 73 VAL A O 1
ATOM 592 N N . ASP A 1 74 ? -9.447 -2.771 13.951 1.00 85.12 74 ASP A N 1
ATOM 593 C CA . ASP A 1 74 ? -8.953 -4.150 14.004 1.00 85.12 74 ASP A CA 1
ATOM 594 C C . ASP A 1 74 ? -8.832 -4.771 12.609 1.00 85.12 74 ASP A C 1
ATOM 596 O O . ASP A 1 74 ? -7.856 -5.466 12.319 1.00 85.12 74 ASP A O 1
ATOM 600 N N . ALA A 1 75 ? -9.779 -4.481 11.710 1.00 85.88 75 ALA A N 1
ATOM 601 C CA . ALA A 1 75 ? -9.702 -4.922 10.321 1.00 85.88 75 ALA A CA 1
ATOM 602 C C . ALA A 1 75 ? -8.511 -4.273 9.598 1.00 85.88 75 ALA A C 1
ATOM 604 O O . ALA A 1 75 ? -7.766 -4.962 8.896 1.00 85.88 75 ALA A O 1
ATOM 605 N N . VAL A 1 76 ? -8.264 -2.979 9.827 1.00 84.75 76 VAL A N 1
ATOM 606 C CA . VAL A 1 76 ? -7.070 -2.291 9.308 1.00 84.75 76 VAL A CA 1
ATOM 607 C C . VAL A 1 76 ? -5.795 -2.929 9.864 1.00 84.75 76 VAL A C 1
ATOM 609 O O . VAL A 1 76 ? -4.885 -3.243 9.097 1.00 84.75 76 VAL A O 1
ATOM 612 N N . TYR A 1 77 ? -5.741 -3.206 11.167 1.00 85.12 77 TYR A N 1
ATOM 613 C CA . TYR A 1 77 ? -4.609 -3.879 11.804 1.00 85.12 77 TYR A CA 1
ATOM 614 C C . TYR A 1 77 ? -4.355 -5.265 11.192 1.00 85.12 77 TYR A C 1
ATOM 616 O O . TYR A 1 77 ? -3.213 -5.613 10.878 1.00 85.12 77 TYR A O 1
ATOM 624 N N . ALA A 1 78 ? -5.416 -6.043 10.956 1.00 85.81 78 ALA A N 1
ATOM 625 C CA . ALA A 1 78 ? -5.334 -7.348 10.310 1.00 85.81 78 ALA A CA 1
ATOM 626 C C . ALA A 1 78 ? -4.780 -7.248 8.880 1.00 85.81 78 ALA A C 1
ATOM 628 O O . ALA A 1 78 ? -3.913 -8.043 8.517 1.00 85.81 78 ALA A O 1
ATOM 629 N N . ILE A 1 79 ? -5.203 -6.250 8.094 1.00 85.75 79 ILE A N 1
ATOM 630 C CA . ILE A 1 79 ? -4.687 -6.000 6.736 1.00 85.75 79 ILE A CA 1
ATOM 631 C C . ILE A 1 79 ? -3.195 -5.648 6.775 1.00 85.75 79 ILE A C 1
ATOM 633 O O . ILE A 1 79 ? -2.405 -6.233 6.026 1.00 85.75 79 ILE A O 1
ATOM 637 N N . LEU A 1 80 ? -2.793 -4.724 7.656 1.00 84.12 80 LEU A N 1
ATOM 638 C CA . LEU A 1 80 ? -1.392 -4.314 7.807 1.00 84.12 80 LEU A CA 1
ATOM 639 C C . LEU A 1 80 ? -0.506 -5.507 8.195 1.00 84.12 80 LEU A C 1
ATOM 641 O O . LEU A 1 80 ? 0.564 -5.707 7.609 1.00 84.12 80 LEU A O 1
ATOM 645 N N . LYS A 1 81 ? -0.985 -6.345 9.122 1.00 83.00 81 LYS A N 1
ATOM 646 C CA . LYS A 1 81 ? -0.298 -7.560 9.572 1.00 83.00 81 LYS A CA 1
ATOM 647 C C . LYS A 1 81 ? -0.231 -8.631 8.480 1.00 83.00 81 LYS A C 1
ATOM 649 O O . LYS A 1 81 ? 0.841 -9.190 8.255 1.00 83.00 81 LYS A O 1
ATOM 654 N N . GLU A 1 82 ? -1.330 -8.894 7.766 1.00 83.19 82 GLU A N 1
ATOM 655 C CA . GLU A 1 82 ? -1.392 -9.857 6.650 1.00 83.19 82 GLU A CA 1
ATOM 656 C C . GLU A 1 82 ? -0.359 -9.509 5.572 1.00 83.19 82 GLU A C 1
ATOM 658 O O . GLU A 1 82 ? 0.353 -10.376 5.062 1.00 83.19 82 GLU A O 1
ATOM 663 N N . LYS A 1 83 ? -0.244 -8.218 5.252 1.00 79.88 83 LYS A N 1
ATOM 664 C CA . LYS A 1 83 ? 0.688 -7.710 4.243 1.00 79.88 83 LYS A CA 1
ATOM 665 C C . LYS A 1 83 ? 2.096 -7.438 4.780 1.00 79.88 83 LYS A C 1
ATOM 667 O O . LYS A 1 83 ? 2.938 -6.982 4.013 1.00 79.88 83 LYS A O 1
ATOM 672 N N . ASN A 1 84 ? 2.378 -7.766 6.048 1.00 79.12 84 ASN A N 1
ATOM 673 C CA . ASN A 1 84 ? 3.675 -7.547 6.703 1.00 79.12 84 ASN A CA 1
ATOM 674 C C . ASN A 1 84 ? 4.192 -6.105 6.558 1.00 79.12 84 ASN A C 1
ATOM 676 O O . ASN A 1 84 ? 5.388 -5.858 6.376 1.00 79.12 84 ASN A O 1
ATOM 680 N N . ILE A 1 85 ? 3.277 -5.142 6.636 1.00 80.81 85 ILE A N 1
ATOM 681 C CA . ILE A 1 85 ? 3.615 -3.735 6.470 1.00 80.81 85 ILE A CA 1
ATOM 682 C C . ILE A 1 85 ? 4.332 -3.263 7.725 1.00 80.81 85 ILE A C 1
ATOM 684 O O . ILE A 1 85 ? 3.865 -3.482 8.846 1.00 80.81 85 ILE A O 1
ATOM 688 N N . ARG A 1 86 ? 5.485 -2.624 7.524 1.00 80.06 86 ARG A N 1
ATOM 689 C CA . ARG A 1 86 ? 6.268 -2.015 8.597 1.00 80.06 86 ARG A CA 1
ATOM 690 C C . ARG A 1 86 ? 6.415 -0.531 8.349 1.00 80.06 86 ARG A C 1
ATOM 692 O O . ARG A 1 86 ? 6.605 -0.098 7.207 1.00 80.06 86 ARG A O 1
ATOM 699 N N . PHE A 1 87 ? 6.359 0.205 9.445 1.00 80.94 87 PHE A N 1
ATOM 700 C CA . PHE A 1 87 ? 6.596 1.630 9.472 1.00 80.94 87 PHE A CA 1
ATOM 701 C C . PHE A 1 87 ? 7.818 1.932 10.338 1.00 80.94 87 PHE A C 1
ATOM 703 O O . PHE A 1 87 ? 8.123 1.206 11.284 1.00 80.94 87 PHE A O 1
ATOM 710 N N . GLN A 1 88 ? 8.518 3.006 10.007 1.00 79.38 88 GLN A N 1
ATOM 711 C CA . GLN A 1 88 ? 9.532 3.632 10.846 1.00 79.38 88 GLN A CA 1
ATOM 712 C C . GLN A 1 88 ? 9.263 5.129 10.798 1.00 79.38 88 GLN A C 1
ATOM 714 O O . GLN A 1 88 ? 9.164 5.692 9.708 1.00 79.38 88 GLN A O 1
ATOM 719 N N . GLU A 1 89 ? 9.101 5.764 11.959 1.00 76.06 89 GLU A N 1
ATOM 720 C CA . GLU A 1 89 ? 8.809 7.203 12.049 1.00 76.06 89 GLU A CA 1
ATOM 721 C C . GLU A 1 89 ? 7.629 7.635 11.150 1.00 76.06 89 GLU A C 1
ATOM 723 O O . GLU A 1 89 ? 7.717 8.609 10.402 1.00 76.06 89 GLU A O 1
ATOM 728 N N . ASN A 1 90 ? 6.523 6.879 11.165 1.00 73.19 90 ASN A N 1
ATOM 729 C CA . ASN A 1 90 ? 5.337 7.107 10.325 1.00 73.19 90 ASN A CA 1
ATOM 730 C C . ASN A 1 90 ? 5.568 6.993 8.804 1.00 73.19 90 ASN A C 1
ATOM 732 O O . ASN A 1 90 ? 4.692 7.351 8.013 1.00 73.19 90 ASN A O 1
ATOM 736 N N . LYS A 1 91 ? 6.721 6.479 8.364 1.00 75.25 91 LYS A N 1
ATOM 737 C CA . LYS A 1 91 ? 7.029 6.214 6.953 1.00 75.25 91 LYS A CA 1
ATOM 738 C C . LYS A 1 91 ? 7.015 4.718 6.689 1.00 75.25 91 LYS A C 1
ATOM 740 O O . LYS A 1 91 ? 7.522 3.937 7.486 1.00 75.25 91 LYS A O 1
ATOM 745 N N . LEU A 1 92 ? 6.462 4.321 5.546 1.00 79.06 92 LEU A N 1
ATOM 746 C CA . LEU A 1 92 ? 6.499 2.935 5.083 1.00 79.06 92 LEU A CA 1
ATOM 747 C C . LEU A 1 92 ? 7.959 2.533 4.806 1.00 79.06 92 LEU A C 1
ATOM 749 O O . LEU A 1 92 ? 8.602 3.145 3.948 1.00 79.06 92 LEU A O 1
ATOM 753 N N . THR A 1 93 ? 8.477 1.533 5.522 1.00 68.44 93 THR A N 1
ATOM 754 C CA . THR A 1 93 ? 9.886 1.105 5.413 1.00 68.44 93 THR A CA 1
ATOM 755 C C . THR A 1 93 ? 10.084 -0.241 4.746 1.00 68.44 93 THR A C 1
ATOM 757 O O . THR A 1 93 ? 11.110 -0.437 4.098 1.00 68.44 93 THR A O 1
ATOM 760 N N . ASN A 1 94 ? 9.104 -1.142 4.827 1.00 61.94 94 ASN A N 1
ATOM 761 C CA . ASN A 1 94 ? 9.165 -2.413 4.112 1.00 61.94 94 ASN A CA 1
ATOM 762 C C . ASN A 1 94 ? 8.300 -2.393 2.851 1.00 61.94 94 ASN A C 1
ATOM 764 O O . ASN A 1 94 ? 7.078 -2.501 2.903 1.00 61.94 94 ASN A O 1
ATOM 768 N N . ASP A 1 95 ? 8.982 -2.351 1.708 1.00 56.50 95 ASP A N 1
ATOM 769 C CA . ASP A 1 95 ? 8.432 -2.571 0.366 1.00 56.50 95 ASP A CA 1
ATOM 770 C C . ASP A 1 95 ? 8.217 -4.059 0.025 1.00 56.50 95 ASP A C 1
ATOM 772 O O . ASP A 1 95 ? 7.899 -4.406 -1.117 1.00 56.50 95 ASP A O 1
ATOM 776 N N . ASP A 1 96 ? 8.366 -4.954 1.004 1.00 53.75 96 ASP A N 1
ATOM 777 C CA . ASP A 1 96 ? 8.100 -6.394 0.867 1.00 53.75 96 ASP A CA 1
ATOM 778 C C . ASP A 1 96 ? 6.607 -6.721 0.720 1.00 53.75 96 ASP A C 1
ATOM 780 O O . ASP A 1 96 ? 6.209 -7.886 0.685 1.00 53.75 96 ASP A O 1
ATOM 784 N N . VAL A 1 97 ? 5.778 -5.694 0.514 1.00 53.44 97 VAL A N 1
ATOM 785 C CA . VAL A 1 97 ? 4.437 -5.812 -0.060 1.00 53.44 97 VAL A CA 1
ATOM 786 C C . VAL A 1 97 ? 4.469 -6.654 -1.355 1.00 53.44 97 VAL A C 1
ATOM 788 O O . VAL A 1 97 ? 3.512 -7.350 -1.688 1.00 53.44 97 VAL A O 1
ATOM 791 N N . TYR A 1 98 ? 5.629 -6.700 -2.028 1.00 52.19 98 TYR A N 1
ATOM 792 C CA . TYR A 1 98 ? 5.947 -7.598 -3.140 1.00 52.19 98 TYR A CA 1
ATOM 793 C C . TYR A 1 98 ? 6.306 -9.036 -2.739 1.00 52.19 98 TYR A C 1
ATOM 795 O O . TYR A 1 98 ? 7.306 -9.597 -3.185 1.00 52.19 98 TYR A O 1
ATOM 803 N N . LYS A 1 99 ? 5.420 -9.709 -2.005 1.00 49.62 99 LYS A N 1
ATOM 804 C CA . LYS A 1 99 ? 5.275 -11.163 -2.153 1.00 49.62 99 LYS A CA 1
ATOM 805 C C . LYS A 1 99 ? 4.052 -11.439 -3.013 1.00 49.62 99 LYS A C 1
ATOM 807 O O . LYS A 1 99 ? 3.048 -11.972 -2.548 1.00 49.62 99 LYS A O 1
ATOM 812 N N . LEU A 1 100 ? 4.171 -11.146 -4.315 1.00 46.84 100 LEU A N 1
ATOM 813 C CA . LEU A 1 100 ? 3.479 -11.987 -5.288 1.00 46.84 100 LEU A CA 1
ATOM 814 C C . LEU A 1 100 ? 3.839 -13.413 -4.894 1.00 46.84 100 LEU A C 1
ATOM 816 O O . LEU A 1 100 ? 5.025 -13.744 -4.829 1.00 46.84 100 LEU A O 1
ATOM 820 N N . GLY A 1 101 ? 2.831 -14.221 -4.572 1.00 42.53 101 GLY A N 1
ATOM 821 C CA . GLY A 1 101 ? 2.971 -15.658 -4.455 1.00 42.53 101 GLY A CA 1
ATOM 822 C C . GLY A 1 101 ? 3.518 -16.174 -5.774 1.00 42.53 101 GLY A C 1
ATOM 823 O O . GLY A 1 101 ? 2.774 -16.595 -6.656 1.00 42.53 101 GLY A O 1
ATOM 824 N N . GLY A 1 102 ? 4.838 -16.114 -5.922 1.00 38.72 102 GLY A N 1
ATOM 825 C CA . GLY A 1 102 ? 5.587 -16.812 -6.928 1.00 38.72 102 GLY A CA 1
ATOM 826 C C . GLY A 1 102 ? 5.448 -18.268 -6.560 1.00 38.72 102 GLY A C 1
ATOM 827 O O . GLY A 1 102 ? 6.347 -18.851 -5.961 1.00 38.72 102 GLY A O 1
ATOM 828 N N . LYS A 1 103 ? 4.304 -18.865 -6.911 1.00 42.28 103 LYS A N 1
ATOM 829 C CA . LYS A 1 103 ? 4.260 -20.277 -7.249 1.00 42.28 103 LYS A CA 1
ATOM 830 C C . LYS A 1 103 ? 5.377 -20.423 -8.263 1.00 42.28 103 LYS A C 1
ATOM 832 O O . LYS A 1 103 ? 5.227 -20.010 -9.412 1.00 42.28 103 LYS A O 1
ATOM 837 N N . SER A 1 104 ? 6.534 -20.873 -7.780 1.00 46.97 104 SER A N 1
ATOM 838 C CA . SER A 1 104 ? 7.685 -21.203 -8.592 1.00 46.97 104 SER A CA 1
ATOM 839 C C . SER A 1 104 ? 7.121 -22.056 -9.708 1.00 46.97 104 SER A C 1
ATOM 841 O O . SER A 1 104 ? 6.658 -23.175 -9.469 1.00 46.97 104 SER A O 1
ATOM 843 N N . ARG A 1 105 ? 7.039 -21.490 -10.915 1.00 46.88 105 ARG A N 1
ATOM 844 C CA . ARG A 1 105 ? 6.726 -22.265 -12.100 1.00 46.88 105 ARG A CA 1
ATOM 845 C C . ARG A 1 105 ? 7.967 -23.122 -12.272 1.00 46.88 105 ARG A C 1
ATOM 847 O O . ARG A 1 105 ? 8.888 -22.746 -12.988 1.00 46.88 105 ARG A O 1
ATOM 854 N N . LYS A 1 106 ? 8.014 -24.242 -11.540 1.00 46.97 106 LYS A N 1
ATOM 855 C CA . LYS A 1 106 ? 8.906 -25.358 -11.805 1.00 46.97 106 LYS A CA 1
ATOM 856 C C . LYS A 1 106 ? 8.560 -25.763 -13.225 1.00 46.97 106 LYS A C 1
ATOM 858 O O . LYS A 1 106 ? 7.664 -26.570 -13.456 1.00 46.97 106 LYS A O 1
ATOM 863 N N . THR A 1 107 ? 9.244 -25.164 -14.191 1.00 52.84 107 THR A N 1
ATOM 864 C CA . THR A 1 107 ? 9.381 -25.718 -15.524 1.00 52.84 107 THR A CA 1
ATOM 865 C C . THR A 1 107 ? 10.160 -27.004 -15.315 1.00 52.84 107 THR A C 1
ATOM 867 O O . THR A 1 107 ? 11.387 -27.058 -15.355 1.00 52.84 107 THR A O 1
ATOM 870 N N . ARG A 1 108 ? 9.422 -28.064 -14.972 1.00 48.38 108 ARG A N 1
ATOM 871 C CA . ARG A 1 108 ? 9.910 -29.431 -14.989 1.00 48.38 108 ARG A CA 1
ATOM 872 C C . ARG A 1 108 ? 10.318 -29.662 -16.434 1.00 48.38 108 ARG A C 1
ATOM 874 O O . ARG A 1 108 ? 9.472 -29.964 -17.269 1.00 48.38 108 ARG A O 1
ATOM 881 N N . LYS A 1 109 ? 11.601 -29.446 -16.744 1.00 57.75 109 LYS A N 1
ATOM 882 C CA . LYS A 1 109 ? 12.185 -29.907 -17.997 1.00 57.75 109 LYS A CA 1
ATOM 883 C C . LYS A 1 109 ? 11.882 -31.395 -18.035 1.00 57.75 109 LYS A C 1
ATOM 885 O O . LYS A 1 109 ? 12.384 -32.157 -17.208 1.00 57.75 109 LYS A O 1
ATOM 890 N N . THR A 1 110 ? 10.982 -31.786 -18.926 1.00 57.97 110 THR A N 1
ATOM 891 C CA . THR A 1 110 ? 10.754 -33.186 -19.231 1.00 57.97 110 THR A CA 1
ATOM 892 C C . THR A 1 110 ? 12.109 -33.732 -19.646 1.00 57.97 110 THR A C 1
ATOM 894 O O . THR A 1 110 ? 12.744 -33.266 -20.593 1.00 57.97 110 THR A O 1
ATOM 897 N N . LYS A 1 111 ? 12.626 -34.646 -18.824 1.00 53.66 111 LYS A N 1
ATOM 898 C CA . LYS A 1 111 ? 13.858 -35.377 -19.082 1.00 53.66 111 LYS A CA 1
ATOM 899 C C . LYS A 1 111 ? 13.633 -36.036 -20.442 1.00 53.66 111 LYS A C 1
ATOM 901 O O . LYS A 1 111 ? 12.811 -36.942 -20.545 1.00 53.66 111 LYS A O 1
ATOM 906 N N . LYS A 1 112 ? 14.271 -35.517 -21.496 1.00 50.50 112 LYS A N 1
ATOM 907 C CA . LYS A 1 112 ? 14.227 -36.087 -22.846 1.00 50.50 112 LYS A CA 1
ATOM 908 C C . LYS A 1 112 ? 14.921 -37.442 -22.755 1.00 50.50 112 LYS A C 1
ATOM 910 O O . LYS A 1 112 ? 16.135 -37.545 -22.914 1.00 50.50 112 LYS A O 1
ATOM 915 N N . GLY A 1 113 ? 14.157 -38.461 -22.372 1.00 48.16 113 GLY A N 1
ATOM 916 C CA . GLY A 1 113 ? 14.599 -39.840 -22.340 1.00 48.16 113 GLY A CA 1
ATOM 917 C C . GLY A 1 113 ? 14.966 -40.227 -23.760 1.00 48.16 113 GLY A C 1
ATOM 918 O O . GLY A 1 113 ? 14.099 -40.365 -24.617 1.00 48.16 113 GLY A O 1
ATOM 919 N N . LYS A 1 114 ? 16.264 -40.369 -24.031 1.00 51.28 114 LYS A N 1
ATOM 920 C CA . LYS A 1 114 ? 16.728 -41.103 -25.204 1.00 51.28 114 LYS A CA 1
ATOM 921 C C . LYS A 1 114 ? 16.371 -42.570 -24.970 1.00 51.28 114 LYS A C 1
ATOM 923 O O . LYS A 1 114 ? 17.178 -43.329 -24.444 1.00 51.28 114 LYS A O 1
ATOM 928 N N . THR A 1 115 ? 15.160 -42.979 -25.336 1.00 54.81 115 THR A N 1
ATOM 929 C CA . THR A 1 115 ? 14.853 -44.400 -25.500 1.00 54.81 115 THR A CA 1
ATOM 930 C C . THR A 1 115 ? 15.666 -44.902 -26.689 1.00 54.81 115 THR A C 1
ATOM 932 O O . THR A 1 115 ? 15.320 -44.649 -27.844 1.00 54.81 115 THR A O 1
ATOM 935 N N . ARG A 1 116 ? 16.781 -45.584 -26.404 1.00 59.81 116 ARG A N 1
ATOM 936 C CA . ARG A 1 116 ? 17.461 -46.482 -27.345 1.00 59.81 116 ARG A CA 1
ATOM 937 C C . ARG A 1 116 ? 16.431 -47.518 -27.801 1.00 59.81 116 ARG A C 1
ATOM 939 O O . ARG A 1 116 ? 16.167 -48.484 -27.095 1.00 59.81 116 ARG A O 1
ATOM 946 N N . LYS A 1 117 ? 15.821 -47.306 -28.967 1.00 49.25 117 LYS A N 1
ATOM 947 C CA . LYS A 1 117 ? 14.970 -48.307 -29.613 1.00 49.25 117 LYS A CA 1
ATOM 948 C C . LYS A 1 117 ? 15.893 -49.211 -30.426 1.00 49.25 117 LYS A C 1
ATOM 950 O O . LYS A 1 117 ? 16.265 -48.876 -31.549 1.00 49.25 117 LYS A O 1
ATOM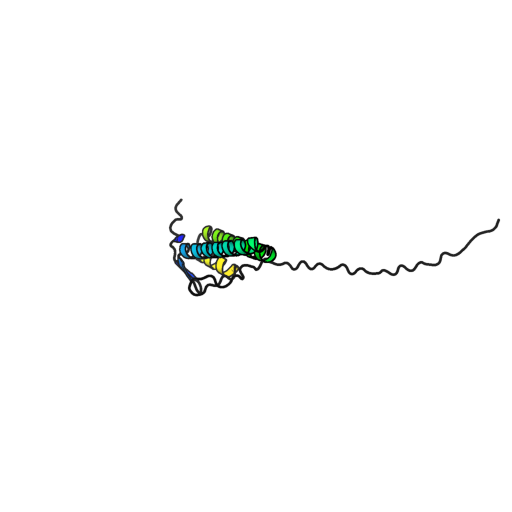 955 N N . GLY A 1 118 ? 16.334 -50.305 -29.805 1.00 51.47 118 GLY A N 1
ATOM 956 C CA . GLY A 1 118 ? 17.028 -51.385 -30.497 1.00 51.47 118 GLY A CA 1
ATOM 957 C C . GLY A 1 118 ? 16.181 -51.845 -31.681 1.00 51.47 118 GLY A C 1
ATOM 958 O O . GLY A 1 118 ? 15.021 -52.216 -31.510 1.00 51.47 118 GLY A O 1
ATOM 959 N N . LYS A 1 119 ? 16.735 -51.764 -32.893 1.00 51.03 119 LYS A N 1
ATOM 960 C CA . LYS A 1 119 ? 16.125 -52.382 -34.069 1.00 51.03 119 LYS A CA 1
ATOM 961 C C . LYS A 1 119 ? 16.511 -53.855 -34.065 1.00 51.03 119 LYS A C 1
ATOM 963 O O . LYS A 1 119 ? 17.666 -54.216 -34.272 1.00 51.03 119 LYS A O 1
ATOM 968 N N . THR A 1 120 ? 15.516 -54.674 -33.768 1.00 55.72 120 THR A N 1
ATOM 969 C CA . THR A 1 120 ? 15.517 -56.128 -33.854 1.00 55.72 120 THR A CA 1
ATOM 970 C C . THR A 1 120 ? 15.773 -56.596 -35.291 1.00 55.72 120 THR A C 1
ATOM 972 O O . THR A 1 120 ? 15.307 -55.993 -36.260 1.00 55.72 120 THR A O 1
ATOM 975 N N . ARG A 1 121 ? 16.553 -57.679 -35.412 1.00 53.38 121 ARG A N 1
ATOM 976 C CA . ARG A 1 121 ? 16.868 -58.406 -36.653 1.00 53.38 121 ARG A CA 1
ATOM 977 C C . ARG A 1 121 ? 15.588 -58.747 -37.431 1.00 53.38 121 ARG A C 1
ATOM 979 O O . ARG A 1 121 ? 14.683 -59.355 -36.869 1.00 53.38 121 ARG A O 1
ATOM 986 N N . LYS A 1 122 ? 15.549 -58.452 -38.736 1.00 54.28 122 LYS A N 1
ATOM 987 C CA . LYS A 1 122 ? 14.621 -59.098 -39.680 1.00 54.28 122 LYS A CA 1
ATOM 988 C C . LYS A 1 122 ? 15.385 -60.157 -40.472 1.00 54.28 122 LYS A C 1
ATOM 990 O O . LYS A 1 122 ? 16.295 -59.830 -41.230 1.00 54.28 122 LYS A O 1
ATOM 995 N N . GLY A 1 123 ? 15.029 -61.419 -40.239 1.00 47.19 123 GLY A N 1
ATOM 996 C CA . GLY A 1 123 ? 15.528 -62.569 -40.983 1.00 47.19 123 GLY A CA 1
ATOM 997 C C . GLY A 1 123 ? 15.143 -62.488 -42.459 1.00 47.19 123 GLY A C 1
ATOM 998 O O . GLY A 1 123 ? 14.028 -62.098 -42.805 1.00 47.19 123 GLY A O 1
ATOM 999 N N . LYS A 1 124 ? 16.088 -62.847 -43.331 1.00 50.62 124 LYS A N 1
ATOM 1000 C CA . LYS A 1 124 ? 15.831 -63.108 -44.747 1.00 50.62 124 LYS A CA 1
ATOM 1001 C C . LYS A 1 124 ? 15.237 -64.508 -44.873 1.00 50.62 124 LYS A C 1
ATOM 1003 O O . LYS A 1 124 ? 15.948 -65.492 -44.716 1.00 50.62 124 LYS A O 1
ATOM 1008 N N . THR A 1 125 ? 13.967 -64.592 -45.233 1.00 54.50 125 THR A N 1
ATOM 1009 C CA . THR A 1 125 ? 13.393 -65.772 -45.882 1.00 54.50 125 THR A CA 1
ATOM 1010 C C . THR A 1 125 ? 12.924 -65.340 -47.262 1.00 54.50 125 THR A C 1
ATOM 1012 O O . THR A 1 125 ? 11.884 -64.702 -47.402 1.00 54.50 125 THR A O 1
ATOM 1015 N N . ARG A 1 126 ? 13.694 -65.668 -48.308 1.00 47.84 126 ARG A N 1
ATOM 1016 C CA . ARG A 1 126 ? 13.168 -65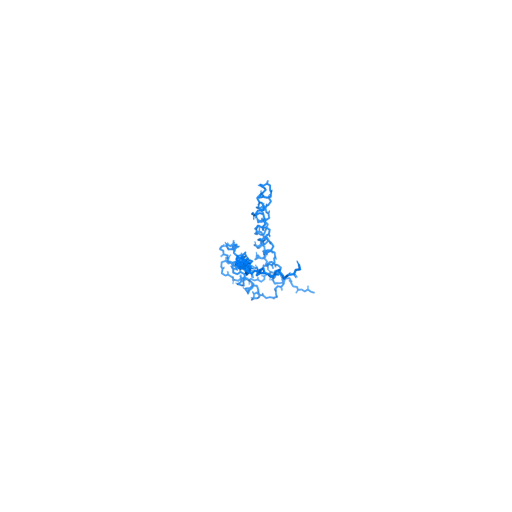.663 -49.676 1.00 47.84 126 ARG A CA 1
ATOM 1017 C C . ARG A 1 126 ? 13.173 -67.094 -50.194 1.00 47.84 126 ARG A C 1
ATOM 1019 O O . ARG A 1 126 ? 14.212 -67.704 -50.413 1.00 47.84 126 ARG A O 1
ATOM 1026 N N . ARG A 1 127 ? 11.950 -67.611 -50.240 1.00 47.06 127 ARG A N 1
ATOM 1027 C CA . ARG A 1 127 ? 11.512 -68.940 -50.645 1.00 47.06 127 ARG A CA 1
ATOM 1028 C C . ARG A 1 127 ? 11.610 -69.054 -52.174 1.00 47.06 127 ARG A C 1
ATOM 1030 O O . ARG A 1 127 ? 11.349 -68.080 -52.874 1.00 47.06 127 ARG A O 1
ATOM 1037 N N . ARG A 1 128 ? 11.988 -70.253 -52.616 1.00 43.94 128 ARG A N 1
ATOM 1038 C CA . ARG A 1 128 ? 12.097 -70.772 -53.989 1.00 43.94 128 ARG A CA 1
ATOM 1039 C C . ARG A 1 128 ? 11.029 -70.257 -54.966 1.00 43.94 128 ARG A C 1
ATOM 1041 O O . ARG A 1 128 ? 9.845 -70.351 -54.643 1.00 43.94 128 ARG A O 1
ATOM 1048 N N . ARG A 1 129 ? 11.462 -69.863 -56.165 1.00 44.84 129 ARG A N 1
ATOM 1049 C CA . ARG A 1 129 ? 10.921 -70.271 -57.471 1.00 44.84 129 ARG A CA 1
ATOM 1050 C C . ARG A 1 129 ? 12.073 -70.282 -58.462 1.00 44.84 129 ARG A C 1
ATOM 1052 O O . ARG A 1 129 ? 12.890 -69.341 -58.362 1.00 44.84 129 ARG A O 1
#

Secondary structure (DSSP, 8-state):
----SGGGSEEEETTEEEEHHHHHHHHHHHHHHHHHHHHHHHHTT-HHHHHHHHHHHHHHHHHHHHHHT-SSHHHHHHHHHHTT--EETTEE---TT--------------------------------

Radius of gyration: 28.7 Å; chains: 1; bounding box: 42×81×74 Å

Sequence (129 aa):
MEAPNFLKTTIDYPGFSGSVGKLAMVFRKKAQEYMFKRDEFVRNKDFRTVVKYNAKVDSLRSIEDRIASADSVDAVYAILKEKNIRFQENKLTNDDVYKLGGKSRKTRKTKKGKTRKGKTRKGKTRRRR

Foldseek 3Di:
DDPPCQQQDWADDAQATGGLVLLLVLLVVVLVVLVVVLVVVVVVVVVVSNVVSVVLSVLSVVLSVQSVPDPDSVSNNVSCVVLVFDHHNNHTDDSVNPPPVCPPPPPVPPPPDPPPPDDDDDDDDDDDD